Protein AF-A0A9E5EKP3-F1 (afdb_monomer)

Foldseek 3Di:
DDPPPPPPPADPDLDAWDKDFLQDPVVCPDCQACNDPPDPPGRHCCVPPVPVSVVSNPDDFEMETEDEPRCQNPLVVLVVSLVVLGQEYEYEEQQNDAHDDPSLVVSLVSLQVSNYAYEYEHPYDDHNHVVSCVSSVYHYDD

Sequence (142 aa):
EKESKIPYRGPTKMEKPKAARFNTGEALDWVCVRGSNLAADYPGLKAKYPELFEDLRKRSNVWFITSYKNANASYLAFDDLIKRGVEAIYWYNSFDSPIEGKESEKIAQQILDSKIEILIQSQGGKTSGEEWLTKVGAKFVK

Radius of gyration: 15.47 Å; Cα contacts (8 Å, |Δi|>4): 236; chains: 1; bounding box: 32×47×38 Å

Structure (mmCIF, N/CA/C/O backbone):
data_AF-A0A9E5EKP3-F1
#
_entry.id   AF-A0A9E5EKP3-F1
#
loop_
_atom_site.group_PDB
_atom_site.id
_atom_site.type_symbol
_atom_site.label_atom_id
_atom_site.label_alt_id
_atom_site.label_comp_id
_atom_site.label_asym_id
_atom_site.label_entity_id
_atom_site.label_seq_id
_atom_site.pdbx_PDB_ins_code
_atom_site.Cartn_x
_atom_site.Cartn_y
_atom_site.Cartn_z
_atom_site.occupancy
_atom_site.B_iso_or_equiv
_atom_site.auth_seq_id
_atom_site.auth_comp_id
_atom_site.auth_asym_id
_atom_site.auth_atom_id
_atom_site.pdbx_PDB_model_num
ATOM 1 N N . GLU A 1 1 ? 18.885 32.559 17.363 1.00 42.50 1 GLU A N 1
ATOM 2 C CA . GLU A 1 1 ? 17.935 31.822 16.502 1.00 42.50 1 GLU A CA 1
ATOM 3 C C . GLU A 1 1 ? 17.901 32.436 15.113 1.00 42.50 1 GLU A C 1
ATOM 5 O O . GLU A 1 1 ? 17.723 33.645 15.029 1.00 42.50 1 GLU A O 1
ATOM 10 N N . LYS A 1 2 ? 18.127 31.634 14.063 1.00 37.66 2 LYS A N 1
ATOM 11 C CA . LYS A 1 2 ? 17.624 31.808 12.681 1.00 37.66 2 LYS A CA 1
ATOM 12 C C . LYS A 1 2 ? 18.293 30.763 11.779 1.00 37.66 2 LYS A C 1
ATOM 14 O O . LYS A 1 2 ? 19.182 31.071 10.992 1.00 37.66 2 LYS A O 1
ATOM 19 N N . GLU A 1 3 ? 17.860 29.511 11.904 1.00 35.97 3 GLU A N 1
ATOM 20 C CA . GLU A 1 3 ? 18.016 28.551 10.810 1.00 35.97 3 GLU A CA 1
ATOM 21 C C . GLU A 1 3 ? 16.970 28.898 9.752 1.00 35.97 3 GLU A C 1
ATOM 23 O O . GLU A 1 3 ? 15.797 28.533 9.846 1.00 35.97 3 GLU A O 1
ATOM 28 N N . SER A 1 4 ? 17.396 29.669 8.756 1.00 42.22 4 SER A N 1
ATOM 29 C CA . SER A 1 4 ? 16.653 29.869 7.518 1.00 42.22 4 SER A CA 1
ATOM 30 C C . SER A 1 4 ? 16.616 28.542 6.760 1.00 42.22 4 SER A C 1
ATOM 32 O O . SER A 1 4 ? 17.425 28.302 5.865 1.00 42.22 4 SER A O 1
ATOM 34 N N . LYS A 1 5 ? 15.678 27.664 7.137 1.00 42.91 5 LYS A N 1
ATOM 35 C CA . LYS A 1 5 ? 15.272 26.519 6.321 1.00 42.91 5 LYS A CA 1
ATOM 36 C C . LYS A 1 5 ? 14.752 27.077 5.003 1.00 42.91 5 LYS A C 1
ATOM 38 O O . LYS A 1 5 ? 13.701 27.712 4.954 1.00 42.91 5 LYS A O 1
ATOM 43 N N . ILE A 1 6 ? 15.541 26.896 3.952 1.00 42.41 6 ILE A N 1
ATOM 44 C CA . ILE A 1 6 ? 15.181 27.233 2.579 1.00 42.41 6 ILE A CA 1
ATOM 45 C C . ILE A 1 6 ? 13.814 26.578 2.317 1.00 42.41 6 ILE A C 1
ATOM 47 O O . ILE A 1 6 ? 13.713 25.358 2.463 1.00 42.41 6 ILE A O 1
ATOM 51 N N . PRO A 1 7 ? 12.747 27.334 1.997 1.00 41.25 7 PRO A N 1
ATOM 52 C CA . PRO A 1 7 ? 11.457 26.728 1.723 1.00 41.25 7 PRO A CA 1
ATOM 53 C C . PRO A 1 7 ? 11.616 25.902 0.454 1.00 41.25 7 PRO A C 1
ATOM 55 O O . PRO A 1 7 ? 11.859 26.446 -0.626 1.00 41.25 7 PRO A O 1
ATOM 58 N N . TYR A 1 8 ? 11.523 24.584 0.597 1.00 42.62 8 TYR A N 1
ATOM 59 C CA . TYR A 1 8 ? 11.461 23.658 -0.520 1.00 42.62 8 TYR A CA 1
ATOM 60 C C . TYR A 1 8 ? 10.314 24.107 -1.436 1.00 42.62 8 TYR A C 1
ATOM 62 O O . TYR A 1 8 ? 9.136 23.937 -1.119 1.00 42.62 8 TYR A O 1
ATOM 70 N N . ARG A 1 9 ? 10.647 24.751 -2.562 1.00 41.06 9 ARG A N 1
ATOM 71 C CA . ARG A 1 9 ? 9.687 25.056 -3.626 1.00 41.06 9 ARG A CA 1
ATOM 72 C C . ARG A 1 9 ? 9.452 23.761 -4.386 1.00 41.06 9 ARG A C 1
ATOM 74 O O . ARG A 1 9 ? 10.059 23.520 -5.425 1.00 41.06 9 ARG A O 1
ATOM 81 N N . GLY A 1 10 ? 8.600 22.914 -3.816 1.00 43.38 10 GLY A N 1
ATOM 82 C CA . GLY A 1 10 ? 8.063 21.762 -4.522 1.00 43.38 10 GLY A CA 1
ATOM 83 C C . GLY A 1 10 ? 7.372 22.193 -5.825 1.00 43.38 10 GLY A C 1
ATOM 84 O O . GLY A 1 10 ? 7.014 23.366 -5.981 1.00 43.38 10 GLY A O 1
ATOM 85 N N . PRO A 1 11 ? 7.195 21.269 -6.782 1.00 42.25 11 PRO A N 1
ATOM 86 C CA . PRO A 1 11 ? 6.573 21.565 -8.067 1.00 42.25 11 PRO A CA 1
ATOM 87 C C . PRO A 1 11 ? 5.185 22.201 -7.895 1.00 42.25 11 PRO A C 1
ATOM 89 O O . PRO A 1 11 ? 4.390 21.788 -7.056 1.00 42.25 11 PRO A O 1
ATOM 92 N N . THR A 1 12 ? 4.879 23.196 -8.731 1.00 45.22 12 THR A N 1
ATOM 93 C CA . THR A 1 12 ? 3.654 24.020 -8.688 1.00 45.22 12 THR A CA 1
ATOM 94 C C . THR A 1 12 ? 2.364 23.237 -8.976 1.00 45.22 12 THR A C 1
ATOM 96 O O . THR A 1 12 ? 1.270 23.770 -8.810 1.00 45.22 12 THR A O 1
ATOM 99 N N . LYS A 1 13 ? 2.475 21.978 -9.420 1.00 43.56 13 LYS A N 1
ATOM 100 C CA . LYS A 1 13 ? 1.356 21.062 -9.654 1.00 43.56 13 LYS A CA 1
ATOM 101 C C . LYS A 1 13 ? 1.508 19.843 -8.749 1.00 43.56 13 LYS A C 1
ATOM 103 O O . LYS A 1 13 ? 2.311 18.954 -9.014 1.00 43.56 13 LYS A O 1
ATOM 108 N N . MET A 1 14 ? 0.727 19.819 -7.675 1.00 55.34 14 MET A N 1
ATOM 109 C CA . MET A 1 14 ? 0.499 18.624 -6.866 1.00 55.34 14 MET A CA 1
ATOM 110 C C . MET A 1 14 ? -0.404 17.674 -7.661 1.00 55.34 14 MET A C 1
ATOM 112 O O . MET A 1 14 ? -1.627 17.785 -7.607 1.00 55.34 14 MET A O 1
ATOM 116 N N . GLU A 1 15 ? 0.171 16.774 -8.455 1.00 57.19 15 GLU A N 1
ATOM 117 C CA . GLU A 1 15 ? -0.624 15.747 -9.135 1.00 57.19 15 GLU A CA 1
ATOM 118 C C . GLU A 1 15 ? -0.997 14.642 -8.141 1.00 57.19 15 GLU A C 1
ATOM 120 O O . GLU A 1 15 ? -0.129 13.954 -7.602 1.00 57.19 15 GLU A O 1
ATOM 125 N N . LYS A 1 16 ? -2.303 14.487 -7.875 1.00 66.25 16 LYS A N 1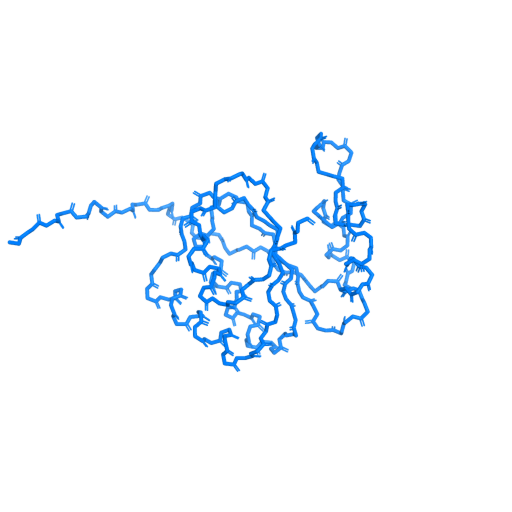
ATOM 126 C CA . LYS A 1 16 ? -2.828 13.396 -7.042 1.00 66.25 16 LYS A CA 1
ATOM 127 C C . LYS A 1 16 ? -2.441 12.064 -7.699 1.00 66.25 16 LYS A C 1
ATOM 129 O O . LYS A 1 16 ? -2.801 11.854 -8.861 1.00 66.25 16 LYS A O 1
ATOM 134 N N . PRO A 1 17 ? -1.740 11.160 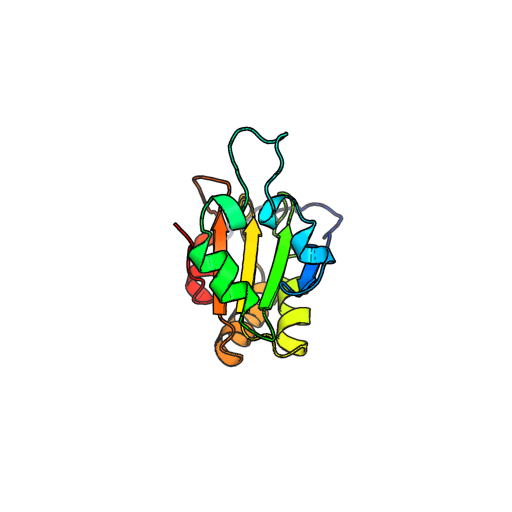-6.991 1.00 70.12 17 PRO A N 1
ATOM 135 C CA . PRO A 1 17 ? -1.400 9.869 -7.563 1.00 70.12 17 PRO A CA 1
ATOM 136 C C . PRO A 1 17 ? -2.667 9.076 -7.872 1.00 70.12 17 PRO A C 1
ATOM 138 O O . PRO A 1 17 ? -3.685 9.197 -7.181 1.00 70.12 17 PRO A O 1
ATOM 141 N N . LYS A 1 18 ? -2.612 8.271 -8.934 1.00 74.94 18 LYS A N 1
ATOM 142 C CA . LYS A 1 18 ? -3.756 7.453 -9.327 1.00 74.94 18 LYS A CA 1
ATOM 143 C C . LYS A 1 18 ? -3.919 6.316 -8.327 1.00 74.94 18 LYS A C 1
ATOM 145 O O . LYS A 1 18 ? -2.950 5.633 -7.992 1.00 74.94 18 LYS A O 1
ATOM 150 N N . ALA A 1 19 ? -5.157 6.115 -7.887 1.00 81.44 19 ALA A N 1
ATOM 151 C CA . ALA A 1 19 ? -5.541 5.018 -7.020 1.00 81.44 19 ALA A CA 1
ATOM 152 C C . ALA A 1 19 ? -6.669 4.215 -7.673 1.00 81.44 19 ALA A C 1
ATOM 154 O O . ALA A 1 19 ? -7.671 4.796 -8.086 1.00 81.44 19 ALA A O 1
ATOM 155 N N . ALA A 1 20 ? -6.507 2.899 -7.749 1.00 83.88 20 ALA A N 1
ATOM 156 C CA . ALA A 1 20 ? -7.493 1.981 -8.307 1.00 83.88 20 ALA A CA 1
ATOM 157 C C . ALA A 1 20 ? -7.711 0.811 -7.350 1.00 83.88 20 ALA A C 1
ATOM 159 O O . ALA A 1 20 ? -6.792 0.391 -6.649 1.00 83.88 20 ALA A O 1
ATOM 160 N N . ARG A 1 21 ? -8.925 0.264 -7.298 1.00 86.00 21 ARG A N 1
ATOM 161 C CA . ARG A 1 21 ? -9.208 -0.907 -6.461 1.00 86.00 21 ARG A CA 1
ATOM 162 C C . ARG A 1 21 ? -8.500 -2.128 -7.051 1.00 86.00 21 ARG A C 1
ATOM 164 O O . ARG A 1 21 ? -8.626 -2.408 -8.235 1.00 86.00 21 ARG A O 1
ATOM 171 N N . PHE A 1 22 ? -7.758 -2.861 -6.231 1.00 83.81 22 PHE A N 1
ATOM 172 C CA . PHE A 1 22 ? -6.842 -3.913 -6.677 1.00 83.81 22 PHE A CA 1
ATOM 173 C C . PHE A 1 22 ? -7.539 -5.042 -7.450 1.00 83.81 22 PHE A C 1
ATOM 175 O O . PHE A 1 22 ? -6.985 -5.598 -8.393 1.00 83.81 22 PHE A O 1
ATOM 182 N N . ASN A 1 23 ? -8.777 -5.367 -7.073 1.00 79.50 23 ASN A N 1
ATOM 183 C CA . ASN A 1 23 ? -9.567 -6.423 -7.700 1.00 79.50 23 ASN A CA 1
ATOM 184 C C . ASN A 1 23 ? -10.312 -5.983 -8.978 1.00 79.50 23 ASN A C 1
ATOM 186 O O . ASN A 1 23 ? -11.069 -6.780 -9.533 1.00 79.50 23 ASN A O 1
ATOM 190 N N . THR A 1 24 ? -10.121 -4.749 -9.461 1.00 79.38 24 THR A N 1
ATOM 191 C CA . THR A 1 24 ? -10.731 -4.275 -10.711 1.00 79.38 24 THR A CA 1
ATOM 192 C C . THR A 1 24 ? -9.776 -4.423 -11.891 1.00 79.38 24 THR A C 1
ATOM 194 O O . THR A 1 24 ? -8.554 -4.416 -11.742 1.00 79.38 24 THR A O 1
ATOM 197 N N . GLY A 1 25 ? -10.341 -4.529 -13.099 1.00 76.06 25 GLY A N 1
ATOM 198 C CA . GLY A 1 25 ? -9.556 -4.618 -14.335 1.00 76.06 25 GLY A CA 1
ATOM 199 C C . GLY A 1 25 ? -8.590 -3.444 -14.531 1.00 76.06 25 GLY A C 1
ATOM 200 O O . GLY A 1 25 ? -7.532 -3.631 -15.116 1.00 76.06 25 GLY A O 1
ATOM 201 N N . GLU A 1 26 ? -8.911 -2.269 -13.981 1.00 79.75 26 GLU A N 1
ATOM 202 C CA . GLU A 1 26 ? -8.064 -1.077 -14.069 1.00 79.75 26 GLU A CA 1
ATOM 203 C C . GLU A 1 26 ? -6.730 -1.260 -13.339 1.00 79.75 26 GLU A C 1
ATOM 205 O O . GLU A 1 26 ? -5.682 -1.061 -13.944 1.00 79.75 26 GLU A O 1
ATOM 210 N N . ALA A 1 27 ? -6.742 -1.702 -12.076 1.00 77.56 27 ALA A N 1
ATOM 211 C CA . ALA A 1 27 ? -5.503 -1.947 -11.335 1.00 77.56 27 ALA A CA 1
ATOM 212 C C . ALA A 1 27 ? -4.691 -3.099 -11.949 1.00 77.56 27 ALA A C 1
ATOM 214 O O . ALA A 1 27 ? -3.463 -3.051 -11.980 1.00 77.56 27 ALA A O 1
ATOM 215 N N . LEU A 1 28 ? -5.371 -4.125 -12.472 1.00 78.25 28 LEU A N 1
ATOM 216 C CA . LEU A 1 28 ? -4.730 -5.278 -13.108 1.00 78.25 28 LEU A CA 1
ATOM 217 C C . LEU A 1 28 ? -4.038 -4.932 -14.433 1.00 78.25 28 LEU A C 1
ATOM 219 O O . LEU A 1 28 ? -3.084 -5.613 -14.810 1.00 78.25 28 LEU A O 1
ATOM 223 N N . ASP A 1 29 ? -4.480 -3.882 -15.125 1.00 77.75 29 ASP A N 1
ATOM 224 C CA . ASP A 1 29 ? -3.831 -3.417 -16.350 1.00 77.75 29 ASP A CA 1
ATOM 225 C C . ASP A 1 29 ? -2.565 -2.589 -16.075 1.00 77.75 29 ASP A C 1
ATOM 227 O O . ASP A 1 29 ? -1.754 -2.345 -16.967 1.00 77.75 29 ASP A O 1
ATOM 231 N N . TRP A 1 30 ? -2.330 -2.179 -14.827 1.00 79.00 30 TRP A N 1
ATOM 232 C CA . TRP A 1 30 ? -1.191 -1.327 -14.505 1.00 79.00 30 TRP A CA 1
ATOM 233 C C . TRP A 1 30 ? 0.109 -2.112 -14.512 1.00 79.00 30 TRP A C 1
ATOM 235 O O . TRP A 1 30 ? 0.259 -3.092 -13.790 1.00 79.00 30 TRP A O 1
ATOM 245 N N . VAL A 1 31 ? 1.098 -1.617 -15.260 1.00 72.06 31 VAL A N 1
ATOM 246 C CA . VAL A 1 31 ? 2.454 -2.184 -15.390 1.00 72.06 31 VAL A CA 1
ATOM 247 C C . VAL A 1 31 ? 3.066 -2.614 -14.055 1.00 72.06 31 VAL A C 1
ATOM 249 O O . VAL A 1 31 ? 3.742 -3.630 -13.981 1.00 72.06 31 VAL A O 1
ATOM 252 N N . CYS A 1 32 ? 2.811 -1.879 -12.980 1.00 71.12 32 CYS A N 1
ATOM 253 C CA . CYS A 1 32 ? 3.364 -2.185 -11.666 1.00 71.12 32 CYS A CA 1
ATOM 254 C C . CYS A 1 32 ? 2.759 -3.463 -11.041 1.00 71.12 32 CYS A C 1
ATOM 256 O O . CYS A 1 32 ? 3.386 -4.137 -10.223 1.00 71.12 32 CYS A O 1
ATOM 258 N N . VAL A 1 33 ? 1.539 -3.808 -11.449 1.00 75.88 33 VAL A N 1
ATOM 259 C CA . VAL A 1 33 ? 0.797 -4.997 -11.033 1.00 75.88 33 VAL A CA 1
ATOM 260 C C . VAL A 1 33 ? 1.074 -6.167 -11.981 1.00 75.88 33 VAL A C 1
ATOM 262 O O . VAL A 1 33 ? 1.481 -7.236 -11.524 1.00 75.88 33 VAL A O 1
ATOM 265 N N . ARG A 1 34 ? 0.910 -5.961 -13.297 1.00 70.69 34 ARG A N 1
ATOM 266 C CA . ARG A 1 34 ? 1.078 -7.007 -14.332 1.00 70.69 34 ARG A CA 1
ATOM 267 C C . ARG A 1 34 ? 2.517 -7.254 -14.787 1.00 70.69 34 ARG A C 1
ATOM 269 O O . ARG A 1 34 ? 2.790 -8.327 -15.311 1.00 70.69 34 ARG A O 1
ATOM 276 N N . GLY A 1 35 ? 3.402 -6.276 -14.619 1.00 62.44 35 GLY A N 1
ATOM 277 C CA . GLY A 1 35 ? 4.704 -6.223 -15.283 1.00 62.44 35 GLY A CA 1
ATOM 278 C C . GLY A 1 35 ? 4.603 -5.635 -16.688 1.00 62.44 35 GLY A C 1
ATOM 279 O O . GLY A 1 35 ? 3.615 -5.838 -17.397 1.00 62.44 35 GLY A O 1
ATOM 280 N N . SER A 1 36 ? 5.626 -4.897 -17.114 1.00 61.28 36 SER A N 1
ATOM 281 C CA . SER A 1 36 ? 5.788 -4.525 -18.521 1.00 61.28 36 SER A CA 1
ATOM 282 C C . SER A 1 36 ? 7.052 -5.165 -19.047 1.00 61.28 36 SER A C 1
ATOM 284 O O . SER A 1 36 ? 8.112 -4.998 -18.454 1.00 61.28 36 SER A O 1
ATOM 286 N N . ASN A 1 37 ? 6.955 -5.813 -20.205 1.00 51.69 37 ASN A N 1
ATOM 287 C CA . ASN A 1 37 ? 8.119 -6.342 -20.917 1.00 51.69 37 ASN A CA 1
ATOM 288 C C . ASN A 1 37 ? 9.093 -5.232 -21.374 1.00 51.69 37 ASN A C 1
ATOM 290 O O . ASN A 1 37 ? 10.162 -5.542 -21.884 1.00 51.69 37 ASN A O 1
ATOM 294 N N . LEU A 1 38 ? 8.726 -3.948 -21.227 1.00 44.00 38 LEU A N 1
ATOM 295 C CA . LEU A 1 38 ? 9.512 -2.787 -21.666 1.00 44.00 38 LEU A CA 1
ATOM 296 C C . LEU A 1 38 ? 10.393 -2.165 -20.566 1.00 44.00 38 LEU A C 1
ATOM 298 O O . LEU A 1 38 ? 11.262 -1.359 -20.889 1.00 44.00 38 LEU A O 1
ATOM 302 N N . ALA A 1 39 ? 10.192 -2.502 -19.286 1.00 47.38 39 ALA A N 1
ATOM 303 C CA . ALA A 1 39 ? 11.020 -2.009 -18.180 1.00 47.38 39 ALA A CA 1
ATOM 304 C C . ALA A 1 39 ? 11.923 -3.142 -17.672 1.00 47.38 39 ALA A C 1
ATOM 306 O O . ALA A 1 39 ? 11.431 -4.116 -17.111 1.00 47.38 39 ALA A O 1
ATOM 307 N N . ALA A 1 40 ? 13.237 -3.013 -17.871 1.00 52.22 40 ALA A N 1
ATOM 308 C CA . ALA A 1 40 ? 14.199 -4.107 -17.697 1.00 52.22 40 ALA A CA 1
ATOM 309 C C . ALA A 1 40 ? 14.303 -4.682 -16.268 1.00 52.22 40 ALA A C 1
ATOM 311 O O . ALA A 1 40 ? 14.728 -5.822 -16.118 1.00 52.22 40 ALA A O 1
ATOM 312 N N . ASP A 1 41 ? 13.893 -3.940 -15.235 1.00 62.88 41 ASP A N 1
ATOM 313 C CA . ASP A 1 41 ? 14.221 -4.283 -13.840 1.00 62.88 41 ASP A CA 1
ATOM 314 C C . ASP A 1 41 ? 13.013 -4.601 -12.943 1.00 62.88 41 ASP A C 1
ATOM 316 O O . ASP A 1 41 ? 13.1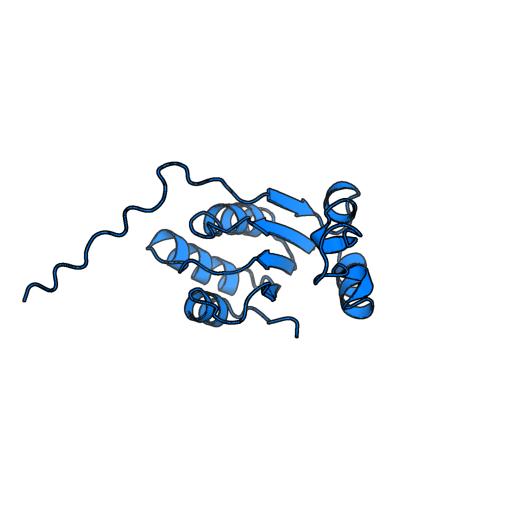75 -4.953 -11.774 1.00 62.88 41 ASP A O 1
ATOM 320 N N . TYR A 1 42 ? 11.777 -4.504 -13.456 1.00 68.75 42 TYR A N 1
ATOM 321 C CA . TYR A 1 42 ? 10.600 -4.833 -12.652 1.00 68.75 42 TYR A CA 1
ATOM 322 C C . TYR A 1 42 ? 9.582 -5.718 -13.381 1.00 68.75 42 TYR A C 1
ATOM 324 O O . TYR A 1 42 ? 8.802 -5.218 -14.195 1.00 68.75 42 TYR A O 1
ATOM 332 N N . PRO A 1 43 ? 9.503 -7.019 -13.033 1.00 72.62 43 PRO A N 1
ATOM 333 C CA . PRO A 1 43 ? 8.604 -7.955 -13.699 1.00 72.62 43 PRO A CA 1
ATOM 334 C C . PRO A 1 43 ? 7.133 -7.804 -13.257 1.00 72.62 43 PRO A C 1
ATOM 336 O O . PRO A 1 43 ? 6.275 -8.531 -13.744 1.00 72.62 43 PRO A O 1
ATOM 339 N N . GLY A 1 44 ? 6.810 -6.848 -12.373 1.00 78.94 44 GLY A N 1
ATOM 340 C CA . GLY A 1 44 ? 5.457 -6.631 -11.851 1.00 78.94 44 GLY A CA 1
ATOM 341 C C . GLY A 1 44 ? 5.160 -7.418 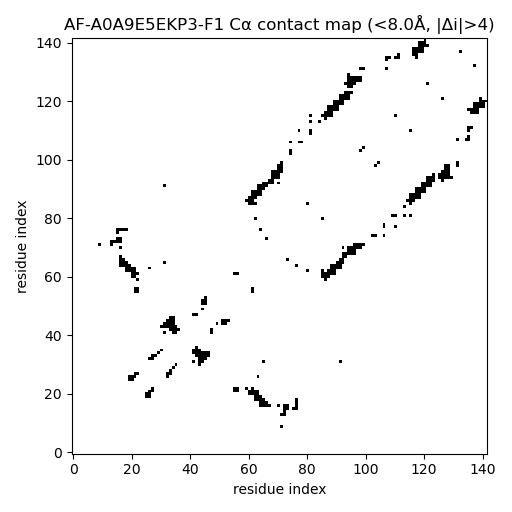-10.579 1.00 78.94 44 GLY A C 1
ATOM 342 O O . GLY A 1 44 ? 5.821 -8.411 -10.282 1.00 78.94 44 GLY A O 1
ATOM 343 N N . LEU A 1 45 ? 4.141 -6.989 -9.828 1.00 83.25 45 LEU A N 1
ATOM 344 C CA . LEU A 1 45 ? 3.778 -7.590 -8.540 1.00 83.25 45 LEU A CA 1
ATOM 345 C C . LEU A 1 45 ? 3.400 -9.060 -8.715 1.00 83.25 45 LEU A C 1
ATOM 347 O O . LEU A 1 45 ? 3.869 -9.908 -7.965 1.00 83.25 45 LEU A O 1
ATOM 351 N N . LYS A 1 46 ? 2.621 -9.366 -9.758 1.00 82.69 46 LYS A N 1
ATOM 352 C CA . LYS A 1 46 ? 2.193 -10.730 -10.072 1.00 82.69 46 LYS A CA 1
ATOM 353 C C . LYS A 1 46 ? 3.366 -11.681 -10.324 1.00 82.69 46 LYS A C 1
ATOM 355 O O . LYS A 1 46 ? 3.293 -12.840 -9.934 1.00 82.69 46 LYS A O 1
ATOM 360 N N . ALA A 1 47 ? 4.421 -11.214 -10.989 1.00 80.88 47 ALA A N 1
ATOM 361 C CA . ALA A 1 47 ? 5.571 -12.051 -11.319 1.00 80.88 47 ALA A CA 1
ATOM 362 C C . ALA A 1 47 ? 6.625 -12.070 -10.203 1.00 80.88 47 ALA A C 1
ATOM 364 O O . ALA A 1 47 ? 7.244 -13.103 -9.974 1.00 80.88 47 ALA A O 1
ATOM 365 N N . LYS A 1 48 ? 6.829 -10.943 -9.505 1.00 81.62 48 LYS A N 1
ATOM 366 C CA . LYS A 1 48 ? 7.833 -10.820 -8.439 1.00 81.62 48 LYS A CA 1
ATOM 367 C C . LYS A 1 48 ? 7.364 -11.430 -7.116 1.00 81.62 48 LYS A C 1
ATOM 369 O O . LYS A 1 48 ? 8.146 -12.107 -6.462 1.00 81.62 48 LYS A O 1
ATOM 374 N N . TYR A 1 49 ? 6.101 -11.212 -6.742 1.00 84.69 49 TYR A N 1
ATOM 375 C CA . TYR A 1 49 ? 5.497 -11.723 -5.505 1.00 84.69 49 TYR A CA 1
ATOM 376 C C . TYR A 1 49 ? 4.108 -12.315 -5.793 1.00 84.69 49 TYR A C 1
ATOM 378 O O . TYR A 1 49 ? 3.085 -11.710 -5.452 1.00 84.69 49 TYR A O 1
ATOM 386 N N . PRO A 1 50 ? 4.044 -13.500 -6.428 1.00 84.00 50 PRO A N 1
ATOM 387 C CA . PRO A 1 50 ? 2.778 -14.122 -6.813 1.00 84.00 50 PRO A CA 1
ATOM 388 C C . PRO A 1 50 ? 1.869 -14.410 -5.610 1.00 84.00 50 PRO A C 1
ATOM 390 O O . PRO A 1 50 ? 0.658 -14.234 -5.704 1.00 84.00 50 PRO A O 1
ATOM 393 N N . GLU A 1 51 ? 2.437 -14.784 -4.462 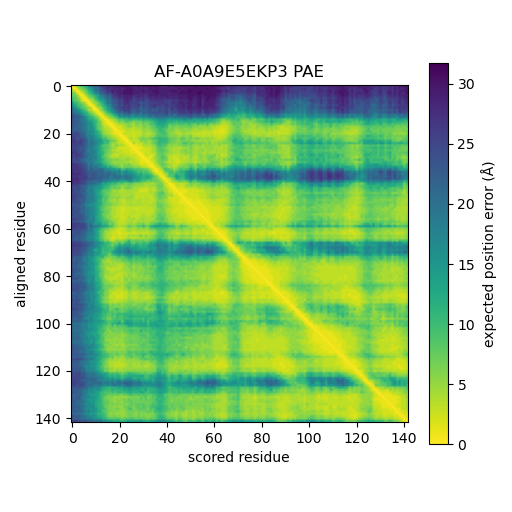1.00 86.12 51 GLU A N 1
ATOM 394 C CA . GLU A 1 51 ? 1.668 -15.048 -3.240 1.00 86.12 51 GLU A CA 1
ATOM 395 C C . GLU A 1 51 ? 1.020 -13.777 -2.681 1.00 86.12 51 GLU A C 1
ATOM 397 O O . GLU A 1 51 ? -0.164 -13.782 -2.350 1.00 86.12 51 GLU A O 1
ATOM 402 N N . LEU A 1 52 ? 1.766 -12.666 -2.648 1.00 85.25 52 LEU A N 1
ATOM 403 C CA . LEU A 1 52 ? 1.237 -11.372 -2.220 1.00 85.25 52 LEU A CA 1
ATOM 404 C C . LEU A 1 52 ? 0.171 -10.860 -3.194 1.00 85.25 52 LEU A C 1
ATOM 406 O O . LEU A 1 52 ? -0.843 -10.315 -2.771 1.00 85.25 52 LEU A O 1
ATOM 410 N N . PHE A 1 53 ? 0.381 -11.045 -4.498 1.00 85.38 53 PHE A N 1
ATOM 411 C CA . PHE A 1 53 ? -0.612 -10.697 -5.509 1.00 85.38 53 PHE A CA 1
ATOM 412 C C . PHE A 1 53 ? -1.935 -11.445 -5.283 1.00 85.38 53 PHE A C 1
ATOM 414 O O . PHE A 1 53 ? -3.000 -10.827 -5.290 1.00 85.38 53 PHE A O 1
ATOM 421 N N . GLU A 1 54 ? -1.873 -12.757 -5.054 1.00 85.12 54 GLU A N 1
ATOM 422 C CA . GLU A 1 54 ? -3.060 -13.575 -4.792 1.00 85.12 54 GLU A CA 1
ATOM 423 C C . GLU A 1 54 ? -3.727 -13.224 -3.455 1.00 85.12 54 GLU A C 1
ATOM 425 O O . GLU A 1 54 ? -4.956 -13.181 -3.384 1.00 85.12 54 GLU A O 1
ATOM 430 N N . ASP A 1 55 ? -2.952 -12.922 -2.411 1.00 87.25 55 ASP A N 1
ATOM 431 C CA . ASP A 1 55 ? -3.480 -12.438 -1.131 1.00 87.25 55 ASP A CA 1
ATOM 432 C C . ASP A 1 55 ? -4.256 -11.123 -1.306 1.00 87.25 55 ASP A C 1
ATOM 434 O O . ASP A 1 55 ? -5.430 -11.027 -0.940 1.00 87.25 55 ASP A O 1
ATOM 438 N N . LEU A 1 56 ? -3.653 -10.136 -1.974 1.00 85.56 56 LEU A N 1
ATOM 439 C CA . LEU A 1 56 ? -4.283 -8.839 -2.233 1.00 85.56 56 LEU A CA 1
ATOM 440 C C . LEU A 1 56 ? -5.517 -8.952 -3.127 1.00 85.56 56 LEU A C 1
ATOM 442 O O . LEU A 1 56 ? -6.466 -8.185 -2.968 1.00 85.56 56 LEU A O 1
ATOM 446 N N . ARG A 1 57 ? -5.530 -9.926 -4.042 1.00 83.81 57 ARG A N 1
ATOM 447 C CA . ARG A 1 57 ? -6.673 -10.218 -4.913 1.00 83.81 57 ARG A CA 1
ATOM 448 C C . ARG A 1 57 ? -7.850 -10.835 -4.152 1.00 83.81 57 ARG A C 1
ATOM 450 O O . ARG A 1 57 ? -8.995 -10.582 -4.522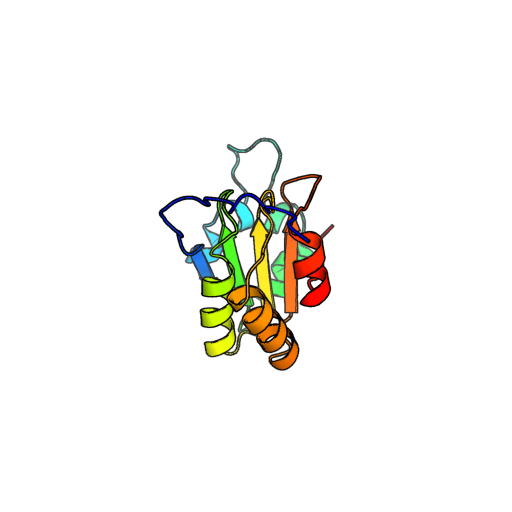 1.00 83.81 57 ARG A O 1
ATOM 457 N N . LYS A 1 58 ? -7.590 -11.651 -3.125 1.00 85.62 58 LYS A N 1
ATOM 458 C CA . LYS A 1 58 ? -8.632 -12.304 -2.307 1.00 85.62 58 LYS A CA 1
ATOM 459 C C . LYS A 1 58 ? -9.313 -11.343 -1.337 1.00 85.62 58 LYS A C 1
ATOM 461 O O . LYS A 1 58 ? -10.454 -11.577 -0.944 1.00 85.62 58 LYS A O 1
ATOM 466 N N . ARG A 1 59 ? -8.626 -10.273 -0.946 1.00 84.81 59 ARG A N 1
ATOM 467 C CA . ARG A 1 59 ? -9.161 -9.245 -0.052 1.00 84.81 59 ARG A CA 1
ATOM 468 C C . ARG A 1 59 ? -10.174 -8.355 -0.778 1.00 84.81 59 ARG A C 1
ATOM 470 O O . ARG A 1 59 ? -10.011 -8.000 -1.946 1.00 84.81 59 ARG A O 1
ATOM 477 N N . SER A 1 60 ? -11.234 -7.970 -0.072 1.00 76.44 60 SER A N 1
ATOM 478 C CA . SER A 1 60 ? -12.367 -7.273 -0.684 1.00 76.44 60 SER A CA 1
ATOM 479 C C . SER A 1 60 ? -12.070 -5.801 -0.954 1.00 76.44 60 SER A C 1
ATOM 481 O O . SER A 1 60 ? -12.440 -5.300 -2.019 1.00 76.44 60 SER A O 1
ATOM 483 N N . ASN A 1 61 ? -11.405 -5.091 -0.040 1.00 85.81 61 ASN A N 1
ATOM 484 C CA . ASN A 1 61 ? -11.217 -3.643 -0.145 1.00 85.81 61 ASN A CA 1
ATOM 485 C C . ASN A 1 61 ? -9.740 -3.224 -0.175 1.00 85.81 61 ASN A C 1
ATOM 487 O O . ASN A 1 61 ? -9.305 -2.368 0.596 1.00 85.81 61 ASN A O 1
ATOM 491 N N . VAL A 1 62 ? -8.972 -3.830 -1.084 1.00 87.88 62 VAL A N 1
ATOM 492 C CA . VAL A 1 62 ? -7.580 -3.437 -1.346 1.00 87.88 62 VAL A CA 1
ATOM 493 C C . VAL A 1 62 ? -7.523 -2.419 -2.462 1.00 87.88 62 VAL A C 1
ATOM 495 O O . VAL A 1 62 ? -8.171 -2.578 -3.498 1.00 87.88 62 VAL A O 1
ATOM 498 N N . TRP A 1 63 ? -6.712 -1.391 -2.266 1.00 89.12 63 TRP A N 1
ATOM 499 C CA . TRP A 1 63 ? -6.465 -0.354 -3.254 1.00 89.12 63 TRP A CA 1
ATOM 500 C C . TRP A 1 63 ? -4.998 -0.300 -3.627 1.00 89.12 63 TRP A C 1
ATOM 502 O O . TRP A 1 63 ? -4.126 -0.589 -2.820 1.00 89.12 63 TRP A O 1
ATOM 512 N N . PHE A 1 64 ? -4.730 0.063 -4.868 1.00 85.38 64 PHE A N 1
ATOM 513 C CA . PHE A 1 64 ? -3.400 0.226 -5.410 1.00 85.38 64 PHE A CA 1
ATOM 514 C C . PHE A 1 64 ? -3.167 1.703 -5.696 1.00 85.38 64 PHE A C 1
ATOM 516 O O . PHE A 1 64 ? -3.964 2.312 -6.405 1.00 85.38 64 PHE A O 1
ATOM 523 N N . ILE A 1 65 ? -2.059 2.259 -5.212 1.00 82.50 65 ILE A N 1
ATOM 524 C CA . ILE A 1 65 ? -1.587 3.600 -5.561 1.00 82.50 65 ILE A CA 1
ATOM 525 C C . ILE A 1 65 ? -0.350 3.472 -6.453 1.00 82.50 65 ILE A C 1
ATOM 527 O O . ILE A 1 65 ? 0.620 2.803 -6.093 1.00 82.50 65 ILE A O 1
ATOM 531 N N . THR A 1 66 ? -0.349 4.166 -7.591 1.00 73.19 66 THR A N 1
ATOM 532 C CA . THR A 1 66 ? 0.872 4.467 -8.362 1.00 73.19 66 THR A CA 1
ATOM 533 C C . THR A 1 66 ? 1.111 5.956 -8.290 1.00 73.19 66 THR A C 1
ATOM 535 O O . THR A 1 66 ? 0.236 6.772 -8.588 1.00 73.19 66 THR A O 1
ATOM 538 N N . SER A 1 67 ? 2.330 6.301 -7.895 1.00 63.69 67 SER A N 1
ATOM 539 C CA . SER A 1 67 ? 2.836 7.656 -8.022 1.00 63.69 67 SER A CA 1
ATOM 540 C C . SER A 1 67 ? 4.074 7.635 -8.909 1.00 63.69 67 SER A C 1
ATOM 542 O O . SER A 1 67 ? 4.899 6.728 -8.808 1.00 63.69 67 SER A O 1
ATOM 544 N N . TYR A 1 68 ? 4.192 8.625 -9.789 1.00 52.53 68 TYR A N 1
ATOM 545 C CA . TYR A 1 68 ? 5.409 8.877 -10.551 1.00 52.53 68 TYR A CA 1
ATOM 546 C C . TYR A 1 68 ? 6.206 9.964 -9.836 1.00 52.53 68 TYR A C 1
ATOM 548 O O . TYR A 1 68 ? 5.709 11.079 -9.741 1.00 52.53 68 TYR A O 1
ATOM 556 N N . LYS A 1 69 ? 7.422 9.624 -9.375 1.00 50.44 69 LYS A N 1
ATOM 557 C CA . LYS A 1 69 ? 8.546 10.448 -8.855 1.00 50.44 69 LYS A CA 1
ATOM 558 C C . LYS A 1 69 ? 8.281 11.565 -7.820 1.00 50.44 69 LYS A C 1
ATOM 560 O O . LYS A 1 69 ? 9.148 11.793 -6.989 1.00 50.44 69 LYS A O 1
ATOM 565 N N . ASN A 1 70 ? 7.116 12.203 -7.779 1.00 52.38 70 ASN A N 1
ATOM 566 C CA . ASN A 1 70 ? 6.808 13.361 -6.946 1.00 52.38 70 ASN A CA 1
ATOM 567 C C . ASN A 1 70 ? 5.744 12.989 -5.903 1.00 52.38 70 ASN A C 1
ATOM 569 O O . ASN A 1 70 ? 4.555 13.261 -6.051 1.00 52.38 70 ASN A O 1
ATOM 573 N N . ALA A 1 71 ? 6.187 12.336 -4.828 1.00 53.97 71 ALA A N 1
ATOM 574 C CA . ALA A 1 71 ? 5.338 11.759 -3.783 1.00 53.97 71 ALA A CA 1
ATOM 575 C C . ALA A 1 71 ? 4.617 12.787 -2.882 1.00 53.97 71 ALA A C 1
ATOM 577 O O . ALA A 1 71 ? 3.847 12.389 -2.006 1.00 53.97 71 ALA A O 1
ATOM 578 N N . ASN A 1 72 ? 4.814 14.090 -3.096 1.00 56.00 72 ASN A N 1
ATOM 579 C CA . ASN A 1 72 ? 4.352 15.129 -2.173 1.00 56.00 72 ASN A CA 1
ATOM 580 C C . ASN A 1 72 ? 2.824 15.206 -2.047 1.00 56.00 72 ASN A C 1
ATOM 582 O O . ASN A 1 72 ? 2.349 15.607 -1.000 1.00 56.00 72 ASN A O 1
ATOM 586 N N . ALA A 1 73 ? 2.050 14.777 -3.051 1.00 64.00 73 ALA A N 1
ATOM 587 C CA . ALA A 1 73 ? 0.579 14.785 -3.020 1.00 64.00 73 ALA A CA 1
ATOM 588 C C . ALA A 1 73 ? -0.048 13.442 -2.591 1.00 64.00 73 ALA A C 1
ATOM 590 O O . ALA A 1 73 ? -1.262 13.256 -2.681 1.00 64.00 73 ALA A O 1
ATOM 591 N N . SER A 1 74 ? 0.759 12.475 -2.142 1.00 71.50 74 SER A N 1
ATOM 592 C CA . SER A 1 74 ? 0.272 11.118 -1.847 1.00 71.50 74 SER A CA 1
ATOM 593 C C . SER A 1 74 ? -0.719 11.082 -0.690 1.00 71.50 74 SER A C 1
ATOM 595 O O . SER A 1 74 ? -1.636 10.264 -0.694 1.00 71.50 74 SER A O 1
ATOM 597 N N . TYR A 1 75 ? -0.608 12.032 0.242 1.00 73.69 75 TYR A N 1
ATOM 598 C CA . TYR A 1 75 ? -1.553 12.211 1.341 1.00 73.69 75 TYR A CA 1
ATOM 599 C C . TYR A 1 75 ? -3.000 12.439 0.858 1.00 73.69 75 TYR A C 1
ATOM 601 O O . TYR A 1 75 ? -3.928 11.997 1.525 1.00 73.69 75 TYR A O 1
ATOM 609 N N . LEU A 1 76 ? -3.210 13.037 -0.327 1.00 76.19 76 LEU A N 1
ATOM 610 C CA . LEU A 1 76 ? -4.544 13.224 -0.919 1.00 76.19 76 LEU A CA 1
ATOM 611 C C . LEU A 1 76 ? -5.167 11.910 -1.401 1.00 76.19 76 LEU A C 1
ATOM 613 O O . LEU A 1 76 ? -6.389 11.770 -1.412 1.00 76.19 76 LEU A O 1
ATOM 617 N N . ALA A 1 77 ? -4.346 10.957 -1.846 1.00 79.31 77 ALA A N 1
ATOM 618 C CA . ALA A 1 77 ? -4.834 9.623 -2.170 1.00 79.31 77 ALA A CA 1
ATOM 619 C C . ALA A 1 77 ? -5.172 8.860 -0.887 1.00 79.31 77 ALA A C 1
ATOM 621 O O . ALA A 1 77 ? -6.239 8.261 -0.814 1.00 79.31 77 ALA A O 1
ATOM 622 N N . PHE A 1 78 ? -4.332 8.952 0.148 1.00 81.81 78 PHE A N 1
ATOM 623 C CA . PHE A 1 78 ? -4.632 8.349 1.447 1.00 81.81 78 PHE A CA 1
ATOM 624 C C . PHE A 1 78 ? -5.902 8.917 2.087 1.00 81.81 78 PHE A C 1
ATOM 626 O O . PHE A 1 78 ? -6.717 8.129 2.545 1.00 81.81 78 PHE A O 1
ATOM 633 N N . ASP A 1 79 ? -6.128 10.235 2.062 1.00 83.50 79 ASP A N 1
ATOM 634 C CA . ASP A 1 79 ? -7.364 10.854 2.575 1.00 83.50 79 ASP A CA 1
ATOM 635 C C . ASP A 1 79 ? -8.626 10.259 1.925 1.00 83.50 79 ASP A C 1
ATOM 637 O O . ASP A 1 79 ? -9.584 9.894 2.608 1.00 83.50 79 ASP A O 1
ATOM 641 N N . ASP A 1 80 ? -8.604 10.107 0.598 1.00 83.81 80 ASP A N 1
ATOM 642 C CA . ASP A 1 80 ? -9.704 9.528 -0.180 1.00 83.81 80 ASP A CA 1
ATOM 643 C C . ASP A 1 80 ? -9.952 8.064 0.207 1.00 83.81 80 ASP A C 1
ATOM 645 O O . ASP A 1 80 ? -11.090 7.639 0.394 1.00 83.81 80 ASP A O 1
ATOM 649 N N . LEU A 1 81 ? -8.874 7.296 0.368 1.00 85.81 81 LEU A N 1
ATOM 650 C CA . LEU A 1 81 ? -8.928 5.879 0.712 1.00 85.81 81 LEU A CA 1
ATOM 651 C C . LEU A 1 81 ? -9.379 5.658 2.162 1.00 85.81 81 LEU A C 1
ATOM 653 O O . LEU A 1 81 ? -10.197 4.779 2.421 1.00 85.81 81 LEU A O 1
ATOM 657 N N . ILE A 1 82 ? -8.935 6.497 3.096 1.00 85.62 82 ILE A N 1
ATOM 658 C CA . ILE A 1 82 ? -9.399 6.483 4.488 1.00 85.62 82 ILE A CA 1
ATOM 659 C C . ILE A 1 82 ? -10.908 6.724 4.542 1.00 85.62 82 ILE A C 1
ATOM 661 O O . ILE A 1 82 ? -11.636 5.950 5.158 1.00 85.62 82 ILE A O 1
ATOM 665 N N . LYS A 1 83 ? -11.405 7.738 3.823 1.00 85.06 83 LYS A N 1
ATOM 666 C CA . LYS A 1 83 ? -12.847 8.030 3.737 1.00 85.06 83 LYS A CA 1
ATOM 667 C C . LYS A 1 83 ? -13.657 6.884 3.126 1.00 85.06 83 LYS A C 1
ATOM 669 O O . LYS A 1 83 ? -14.835 6.743 3.440 1.00 85.06 83 LYS A O 1
ATOM 674 N N . ARG A 1 84 ? -13.041 6.063 2.269 1.00 84.00 84 ARG A N 1
ATOM 675 C CA . ARG A 1 84 ? -13.652 4.857 1.684 1.00 84.00 84 ARG A CA 1
ATOM 676 C C . ARG A 1 84 ? -13.596 3.628 2.598 1.00 84.00 84 ARG A C 1
ATOM 678 O O . ARG A 1 84 ? -14.162 2.603 2.224 1.00 84.00 84 ARG A O 1
ATOM 685 N N . GLY A 1 85 ? -12.920 3.699 3.747 1.00 83.06 85 GLY A N 1
ATOM 686 C CA . GLY A 1 85 ? -12.793 2.578 4.681 1.00 83.06 85 GLY A CA 1
ATOM 687 C C . GLY A 1 85 ? -12.045 1.387 4.081 1.00 83.06 85 GLY A C 1
ATOM 688 O O . GLY A 1 85 ? -12.512 0.252 4.169 1.00 83.06 85 GLY A O 1
ATOM 689 N N . VAL A 1 86 ? -10.935 1.647 3.385 1.00 87.50 86 VAL A N 1
ATOM 690 C CA . VAL A 1 86 ? -10.140 0.586 2.749 1.00 87.50 86 VAL A CA 1
ATOM 691 C C . VAL A 1 86 ? -9.461 -0.313 3.774 1.00 87.50 86 VAL A C 1
ATOM 693 O O . VAL A 1 86 ? -9.064 0.142 4.837 1.00 87.50 86 VAL A O 1
ATOM 696 N N . GLU A 1 87 ? -9.310 -1.594 3.447 1.00 86.88 87 GLU A N 1
ATOM 697 C CA . GLU A 1 87 ? -8.677 -2.567 4.347 1.00 86.88 87 GLU A CA 1
ATOM 698 C C . GLU A 1 87 ? -7.156 -2.553 4.191 1.00 86.88 87 GLU A C 1
ATOM 700 O O . GLU A 1 87 ? -6.415 -2.604 5.172 1.00 86.88 87 GLU A O 1
ATOM 705 N N . ALA A 1 88 ? -6.683 -2.470 2.944 1.00 88.56 88 ALA A N 1
ATOM 706 C CA . ALA A 1 88 ? -5.263 -2.388 2.655 1.00 88.56 88 ALA A CA 1
ATOM 707 C C . ALA A 1 88 ? -4.969 -1.527 1.428 1.00 88.56 88 ALA A C 1
ATOM 709 O O . ALA A 1 88 ? -5.781 -1.393 0.510 1.00 88.56 88 ALA A O 1
ATOM 710 N N . ILE A 1 89 ? -3.771 -0.961 1.406 1.00 88.44 89 ILE A N 1
ATOM 711 C CA . ILE A 1 89 ? -3.264 -0.125 0.331 1.00 88.44 89 ILE A CA 1
ATOM 712 C C . ILE A 1 89 ? -1.931 -0.700 -0.112 1.00 88.44 89 ILE A C 1
ATOM 714 O O . ILE A 1 89 ? -0.958 -0.676 0.633 1.00 88.44 89 ILE A O 1
ATOM 718 N N . TYR A 1 90 ? -1.876 -1.178 -1.345 1.00 86.56 90 TYR A N 1
ATOM 719 C CA . TYR A 1 90 ? -0.626 -1.466 -2.014 1.00 86.56 90 TYR A CA 1
ATOM 720 C C . TYR A 1 90 ? -0.100 -0.199 -2.681 1.00 86.56 90 TYR A C 1
ATOM 722 O O . TYR A 1 90 ? -0.782 0.410 -3.504 1.00 86.56 90 TYR A O 1
ATOM 730 N N . TRP A 1 91 ? 1.125 0.196 -2.367 1.00 84.06 91 TRP A N 1
ATOM 731 C CA . TRP A 1 91 ? 1.730 1.397 -2.912 1.00 84.06 91 TRP A CA 1
ATOM 732 C C . TRP A 1 91 ? 3.066 1.093 -3.576 1.00 84.06 91 TRP A C 1
ATOM 734 O O . TRP A 1 91 ? 4.036 0.695 -2.930 1.00 84.06 91 TRP A O 1
ATOM 744 N N . TYR A 1 92 ? 3.110 1.330 -4.885 1.00 78.69 92 TYR A N 1
ATOM 745 C CA . TYR A 1 92 ? 4.332 1.265 -5.672 1.00 78.69 92 TYR A CA 1
ATOM 746 C C . TYR A 1 92 ? 4.851 2.667 -5.984 1.00 78.69 92 TYR A C 1
ATOM 748 O O . TYR A 1 92 ? 4.162 3.454 -6.645 1.00 78.69 92 TYR A O 1
ATOM 756 N N . ASN A 1 93 ? 6.052 2.988 -5.501 1.00 75.25 93 ASN A N 1
ATOM 757 C CA . ASN A 1 93 ? 6.666 4.301 -5.696 1.00 75.25 93 ASN A CA 1
ATOM 758 C C . ASN A 1 93 ? 8.191 4.250 -5.495 1.00 75.25 93 ASN A C 1
ATOM 760 O O . ASN A 1 93 ? 8.718 3.333 -4.874 1.00 75.25 93 ASN A O 1
ATOM 764 N N . SER A 1 94 ? 8.913 5.249 -5.998 1.00 64.75 94 SER A N 1
ATOM 765 C CA . SER A 1 94 ? 10.362 5.391 -5.797 1.00 64.75 94 SER A CA 1
ATOM 766 C C . SER A 1 94 ? 10.723 6.109 -4.489 1.00 64.75 94 SER A C 1
ATOM 768 O O . SER A 1 94 ? 11.866 6.020 -4.068 1.00 64.75 94 SER A O 1
ATOM 770 N N . PHE A 1 95 ? 9.772 6.818 -3.857 1.00 68.06 95 PHE A N 1
ATOM 771 C CA . PHE A 1 95 ? 9.960 7.556 -2.588 1.00 68.06 95 PHE A CA 1
ATOM 772 C C . PHE A 1 95 ? 11.183 8.488 -2.548 1.00 68.06 95 PHE A C 1
ATOM 774 O O . PHE A 1 95 ? 11.769 8.729 -1.492 1.00 68.06 95 PHE A O 1
ATOM 781 N N . ASP A 1 96 ? 11.532 9.038 -3.709 1.00 62.94 96 ASP A N 1
ATOM 782 C CA . ASP A 1 96 ? 12.689 9.916 -3.911 1.00 62.94 96 ASP A CA 1
ATOM 783 C C . ASP A 1 96 ? 12.523 11.280 -3.210 1.00 62.94 96 ASP A C 1
ATOM 785 O O . ASP A 1 96 ? 13.493 11.972 -2.925 1.00 62.94 96 ASP A O 1
ATOM 789 N N . SER A 1 97 ? 11.280 11.660 -2.888 1.00 64.00 97 SER A N 1
ATOM 790 C CA . SER A 1 97 ? 10.941 12.896 -2.172 1.00 64.00 97 SER A CA 1
ATOM 791 C C . SER A 1 97 ? 10.381 12.616 -0.771 1.00 64.00 97 SER A C 1
ATOM 793 O O . SER A 1 97 ? 9.628 11.649 -0.601 1.00 64.00 97 SER A O 1
ATOM 795 N N . PRO A 1 98 ? 10.701 13.465 0.224 1.00 65.50 98 PRO A N 1
ATOM 796 C CA . PRO A 1 98 ? 10.181 13.332 1.580 1.00 65.50 98 PRO A CA 1
ATOM 797 C C . PRO A 1 98 ? 8.682 13.676 1.651 1.00 65.50 98 PRO A C 1
ATOM 799 O O . PRO A 1 98 ? 8.189 14.557 0.946 1.00 65.50 98 PRO A O 1
ATOM 802 N N . ILE A 1 99 ? 7.945 12.970 2.514 1.00 70.69 99 ILE A N 1
ATOM 803 C CA . ILE A 1 99 ? 6.509 13.190 2.750 1.00 70.69 99 ILE A CA 1
ATOM 804 C C . ILE A 1 99 ? 6.358 14.040 4.018 1.00 70.69 99 ILE A C 1
ATOM 806 O O . ILE A 1 99 ? 6.179 13.525 5.120 1.00 70.69 99 ILE A O 1
ATOM 810 N N . GLU A 1 100 ? 6.440 15.359 3.866 1.00 66.88 100 GLU A N 1
ATOM 811 C CA . GLU A 1 100 ? 6.461 16.313 4.982 1.00 66.88 100 GLU A CA 1
ATOM 812 C C . GLU A 1 100 ? 5.295 17.309 4.925 1.00 66.88 100 GLU A C 1
ATOM 814 O O . GLU A 1 100 ? 4.797 17.658 3.855 1.00 66.88 100 GLU A O 1
ATOM 819 N N . GLY A 1 101 ? 4.874 17.797 6.096 1.00 70.00 101 GLY A N 1
ATOM 820 C CA . GLY A 1 101 ? 3.858 18.840 6.238 1.00 70.00 101 GLY A CA 1
ATOM 821 C C . GLY A 1 101 ? 2.751 18.498 7.238 1.00 70.00 101 GLY A C 1
ATOM 822 O O . GLY A 1 101 ? 2.493 17.342 7.554 1.00 70.00 101 GLY A O 1
ATOM 823 N N . LYS A 1 102 ? 2.038 19.526 7.718 1.00 75.00 102 LYS A N 1
ATOM 824 C CA . LYS A 1 102 ? 0.934 19.349 8.684 1.00 75.00 102 LYS A CA 1
ATOM 825 C C . LYS A 1 102 ? -0.174 18.429 8.158 1.00 75.00 102 LYS 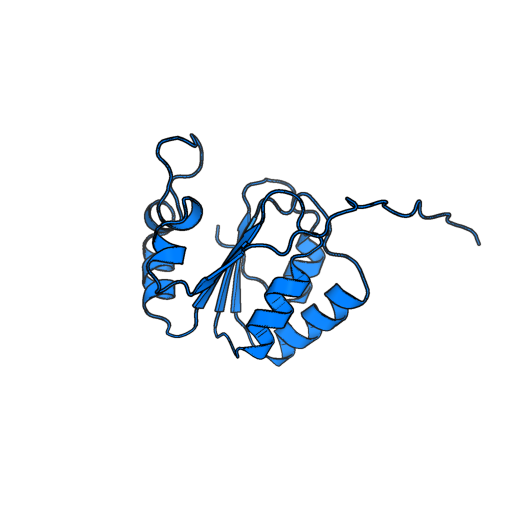A C 1
ATOM 827 O O . LYS A 1 102 ? -0.790 17.702 8.933 1.00 75.00 102 LYS A O 1
ATOM 832 N N . GLU A 1 103 ? -0.427 18.454 6.849 1.00 74.19 103 GLU A N 1
ATOM 833 C CA . GLU A 1 103 ? -1.424 17.580 6.223 1.00 74.19 103 GLU A CA 1
ATOM 834 C C . GLU A 1 103 ? -0.978 16.116 6.213 1.00 74.19 103 GLU A C 1
ATOM 836 O O . GLU A 1 103 ? -1.780 15.236 6.521 1.00 74.19 103 GLU A O 1
ATOM 841 N N . SER A 1 104 ? 0.303 15.840 5.941 1.00 73.62 104 SER A N 1
ATOM 842 C CA . SER A 1 104 ? 0.812 14.468 5.954 1.00 73.62 104 SER A CA 1
ATOM 843 C C . SER A 1 104 ? 0.826 13.879 7.364 1.00 73.62 104 SER A C 1
ATOM 845 O O . SER A 1 104 ? 0.546 12.692 7.525 1.00 73.62 104 SER A O 1
ATOM 847 N N . GLU A 1 105 ? 1.082 14.687 8.397 1.00 80.69 105 GLU A N 1
ATOM 848 C CA . GLU A 1 105 ? 0.989 14.244 9.793 1.00 80.69 105 GLU A CA 1
ATOM 849 C C . GLU A 1 105 ? -0.444 13.922 10.217 1.00 80.69 105 GLU A C 1
ATOM 851 O O . GLU A 1 105 ? -0.682 12.906 10.872 1.00 80.69 105 GLU A O 1
ATOM 856 N N . LYS A 1 106 ? -1.411 14.752 9.812 1.00 83.56 106 LYS A N 1
ATOM 857 C CA . LYS A 1 106 ? -2.828 14.496 10.082 1.00 83.56 106 LYS A CA 1
ATOM 858 C C . LYS A 1 106 ? -3.275 13.183 9.440 1.00 83.56 106 LYS A C 1
ATOM 860 O O . LYS A 1 106 ? -3.894 12.355 10.104 1.00 83.56 106 LYS A O 1
ATOM 865 N N . ILE A 1 107 ? -2.906 12.973 8.179 1.00 83.56 107 ILE A N 1
ATOM 866 C CA . ILE A 1 107 ? -3.219 11.744 7.448 1.00 83.56 107 ILE A CA 1
ATOM 867 C C . ILE A 1 107 ? -2.529 10.535 8.075 1.00 83.56 107 ILE A C 1
ATOM 869 O O . ILE A 1 107 ? -3.167 9.498 8.222 1.00 83.56 107 ILE A O 1
ATOM 873 N N . ALA A 1 108 ? -1.278 10.668 8.521 1.00 84.38 108 ALA A N 1
ATOM 874 C CA . ALA A 1 108 ? -0.585 9.592 9.221 1.00 84.38 108 ALA A CA 1
ATOM 875 C C . ALA A 1 108 ? -1.357 9.120 10.459 1.00 84.38 108 ALA A C 1
ATOM 877 O O . ALA A 1 108 ? -1.563 7.923 10.641 1.00 84.38 108 ALA A O 1
ATOM 878 N N . GLN A 1 109 ? -1.850 10.059 11.270 1.00 85.25 109 GLN A N 1
ATOM 879 C CA . GLN A 1 109 ? -2.661 9.725 12.438 1.00 85.25 109 GLN A CA 1
ATOM 880 C C . GLN A 1 109 ? -3.981 9.044 12.048 1.00 85.25 109 GLN A C 1
ATOM 882 O O . GLN A 1 109 ? -4.392 8.084 12.695 1.00 85.25 109 GLN A O 1
ATOM 887 N N . GLN A 1 110 ? -4.633 9.511 10.979 1.00 85.62 110 GLN A N 1
ATOM 888 C CA . GLN A 1 110 ? -5.883 8.924 10.491 1.00 85.62 110 GLN A CA 1
ATOM 889 C C . GLN A 1 110 ? -5.695 7.511 9.927 1.00 85.62 110 GLN A C 1
ATOM 891 O O . GLN A 1 110 ? -6.572 6.672 10.115 1.00 85.62 110 GLN A O 1
ATOM 896 N N . ILE A 1 111 ? -4.564 7.226 9.275 1.00 85.88 111 ILE A N 1
ATOM 897 C CA . ILE A 1 111 ? -4.215 5.876 8.806 1.00 85.88 111 ILE A CA 1
ATOM 898 C C . ILE A 1 111 ? -4.119 4.917 9.994 1.00 85.88 111 ILE A C 1
ATOM 900 O O . ILE A 1 111 ? -4.707 3.835 9.955 1.00 85.88 111 ILE A O 1
ATOM 904 N N . LEU A 1 112 ? -3.408 5.330 11.049 1.00 84.81 112 LEU A N 1
ATOM 905 C CA . LEU A 1 112 ? -3.236 4.528 12.262 1.00 84.81 112 LEU A CA 1
ATOM 906 C C . LEU A 1 112 ? -4.577 4.257 12.953 1.00 84.81 112 LEU A C 1
ATOM 908 O O . LEU A 1 112 ? -4.845 3.123 13.346 1.00 84.81 112 LEU A O 1
ATOM 912 N N . ASP A 1 113 ? -5.431 5.276 13.056 1.00 86.06 113 ASP A N 1
ATOM 913 C CA . ASP A 1 113 ? -6.771 5.156 13.643 1.00 86.06 113 ASP A CA 1
ATOM 914 C C . ASP A 1 113 ? -7.682 4.232 12.819 1.00 86.06 113 ASP A C 1
ATOM 916 O O . ASP A 1 113 ? -8.381 3.374 13.358 1.00 86.06 113 ASP A O 1
ATOM 920 N N . SER A 1 114 ? -7.587 4.332 11.491 1.00 82.94 114 SER A N 1
ATOM 921 C CA . SER A 1 114 ? -8.377 3.533 10.549 1.00 82.94 114 SER A CA 1
ATOM 922 C C . SER A 1 114 ? -7.880 2.089 10.403 1.00 82.94 114 SER A C 1
ATOM 924 O O . SER A 1 114 ? -8.528 1.296 9.723 1.00 82.94 114 SER A O 1
ATOM 926 N N . LYS A 1 115 ? -6.744 1.733 11.026 1.00 82.88 115 LYS A N 1
ATOM 927 C CA . LYS A 1 115 ? -6.114 0.397 10.981 1.00 82.88 115 LYS A CA 1
ATOM 928 C C . LYS A 1 115 ? -5.885 -0.136 9.562 1.00 82.88 115 LYS A C 1
ATOM 930 O O . LYS A 1 115 ? -5.934 -1.343 9.330 1.00 82.88 115 LYS A O 1
ATOM 935 N N . ILE A 1 116 ? -5.637 0.766 8.618 1.00 86.50 116 ILE A N 1
ATOM 936 C CA . ILE A 1 116 ? -5.420 0.414 7.216 1.00 86.50 116 ILE A CA 1
ATOM 937 C C . ILE A 1 116 ? -4.036 -0.209 7.080 1.00 86.50 116 ILE A C 1
ATOM 939 O O . ILE A 1 116 ? -3.042 0.377 7.507 1.00 86.50 116 ILE A O 1
ATOM 943 N N . GLU A 1 117 ? -3.946 -1.373 6.442 1.00 88.44 117 GLU A N 1
ATOM 944 C CA . GLU A 1 117 ? -2.651 -1.989 6.171 1.00 88.44 117 GLU A CA 1
ATOM 945 C C . GLU A 1 117 ? -2.003 -1.358 4.934 1.00 88.44 117 GLU A C 1
ATOM 947 O O . GLU A 1 117 ? -2.542 -1.439 3.834 1.00 88.44 117 GLU A O 1
ATOM 952 N N . ILE A 1 118 ? -0.825 -0.749 5.079 1.00 87.69 118 ILE A N 1
ATOM 953 C CA . ILE A 1 118 ? -0.092 -0.173 3.944 1.00 87.69 118 ILE A CA 1
ATOM 954 C C . ILE A 1 118 ? 1.061 -1.100 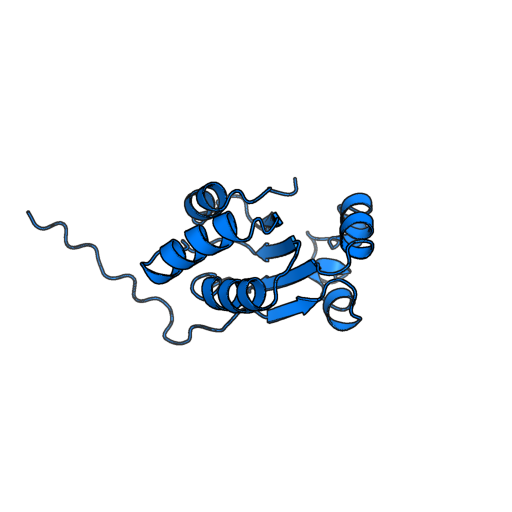3.569 1.00 87.69 118 ILE A C 1
ATOM 956 O O . ILE A 1 118 ? 1.962 -1.333 4.370 1.00 87.69 118 ILE A O 1
ATOM 960 N N . LEU A 1 119 ? 1.045 -1.602 2.339 1.00 87.88 119 LEU A N 1
ATOM 961 C CA . LEU A 1 119 ? 2.079 -2.445 1.749 1.00 87.88 119 LEU A CA 1
ATOM 962 C C . LEU A 1 119 ? 2.863 -1.630 0.738 1.00 87.88 119 LEU A C 1
ATOM 964 O O . LEU A 1 119 ? 2.291 -1.088 -0.205 1.00 87.88 119 LEU A O 1
ATOM 968 N N . ILE A 1 120 ? 4.171 -1.543 0.928 1.00 83.62 120 ILE A N 1
ATOM 969 C CA . ILE A 1 120 ? 5.018 -0.652 0.148 1.00 83.62 120 ILE A CA 1
ATOM 970 C C . ILE A 1 120 ? 6.057 -1.420 -0.612 1.00 83.62 120 ILE A C 1
ATOM 972 O O . ILE A 1 120 ? 6.815 -2.200 -0.047 1.00 83.62 120 ILE A O 1
ATOM 976 N N . GLN A 1 121 ? 6.145 -1.103 -1.891 1.00 79.06 121 GLN A N 1
ATOM 977 C CA . GLN A 1 121 ? 7.213 -1.571 -2.735 1.00 79.06 121 GLN A CA 1
ATOM 978 C C . GLN A 1 121 ? 7.972 -0.375 -3.301 1.00 79.06 121 GLN A C 1
ATOM 980 O O . GLN A 1 121 ? 7.440 0.407 -4.095 1.00 79.06 121 GLN A O 1
ATOM 985 N N . SER A 1 122 ? 9.230 -0.258 -2.876 1.00 73.50 122 SER A N 1
ATOM 986 C CA . SER A 1 122 ? 10.145 0.771 -3.358 1.00 73.50 122 SER A CA 1
ATOM 987 C C . SER A 1 122 ? 10.776 0.368 -4.693 1.00 73.50 122 SER A C 1
ATOM 989 O O . SER A 1 122 ? 11.208 -0.773 -4.863 1.00 73.50 122 SER A O 1
ATOM 991 N N . GLN A 1 123 ? 10.859 1.313 -5.633 1.00 66.00 123 GLN A N 1
ATOM 992 C CA . GLN A 1 123 ? 11.675 1.191 -6.851 1.00 66.00 123 GLN A CA 1
ATOM 993 C C . GLN A 1 123 ? 13.163 1.523 -6.640 1.00 66.00 123 GLN A C 1
ATOM 995 O O . GLN A 1 123 ? 13.961 1.270 -7.538 1.00 66.00 123 GLN A O 1
ATOM 1000 N N . GLY A 1 124 ? 13.537 2.130 -5.509 1.00 60.38 124 GLY A N 1
ATOM 1001 C CA . GLY A 1 124 ? 14.871 2.696 -5.286 1.00 60.38 124 GLY A CA 1
ATOM 1002 C C . GLY A 1 124 ? 15.513 2.265 -3.966 1.00 60.38 124 GLY A C 1
ATOM 1003 O O . GLY A 1 124 ? 14.846 1.752 -3.070 1.00 60.38 124 GLY A O 1
ATOM 1004 N N . GLY A 1 125 ? 16.828 2.485 -3.851 1.00 56.78 125 GLY A N 1
ATOM 1005 C CA . GLY A 1 125 ? 17.624 2.086 -2.682 1.00 56.78 125 GLY A CA 1
ATOM 1006 C C . GLY A 1 125 ? 17.656 3.088 -1.519 1.00 56.78 125 GLY A C 1
ATOM 1007 O O . GLY A 1 125 ? 18.013 2.696 -0.413 1.00 56.78 125 GLY A O 1
ATOM 1008 N N . LYS A 1 126 ? 17.301 4.366 -1.734 1.00 54.53 126 LYS A N 1
ATOM 1009 C CA . LYS A 1 126 ? 17.228 5.397 -0.681 1.00 54.53 126 LYS A CA 1
ATOM 1010 C C . LYS A 1 126 ? 15.819 5.977 -0.614 1.00 54.53 126 LYS A C 1
ATOM 1012 O O . LYS A 1 126 ? 15.374 6.623 -1.554 1.00 54.53 126 LYS A O 1
ATOM 1017 N N . THR A 1 127 ? 15.151 5.752 0.509 1.00 62.97 127 THR A N 1
ATOM 1018 C CA . THR A 1 127 ? 13.762 6.152 0.745 1.00 62.97 127 THR A CA 1
ATOM 1019 C C . THR A 1 127 ? 13.753 7.390 1.645 1.00 62.97 127 THR A C 1
ATOM 1021 O O . THR A 1 127 ? 13.779 7.271 2.865 1.00 62.97 127 THR A O 1
ATOM 1024 N N . SER A 1 128 ? 13.704 8.601 1.083 1.00 65.25 128 SER A N 1
ATOM 1025 C CA . SER A 1 128 ? 13.594 9.827 1.903 1.00 65.25 128 SER A CA 1
ATOM 1026 C C . SER A 1 128 ? 12.248 9.934 2.634 1.00 65.25 128 SER A C 1
ATOM 1028 O O . SER A 1 128 ? 12.132 10.664 3.611 1.00 65.25 128 SER A O 1
ATOM 1030 N N . GLY A 1 129 ? 11.230 9.189 2.193 1.00 69.00 129 GLY A N 1
ATOM 1031 C CA . GLY A 1 129 ? 9.937 9.073 2.875 1.00 69.00 129 GLY A CA 1
ATOM 1032 C C . GLY A 1 129 ? 9.867 8.020 3.991 1.00 69.00 129 GLY A C 1
ATOM 1033 O O . GLY A 1 129 ? 8.790 7.835 4.553 1.00 69.00 129 GLY A O 1
ATOM 1034 N N . GLU A 1 130 ? 10.955 7.310 4.311 1.00 73.69 130 GLU A N 1
ATOM 1035 C CA . GLU A 1 130 ? 10.933 6.143 5.214 1.00 73.69 130 GLU A CA 1
ATOM 1036 C C . GLU A 1 130 ? 10.455 6.462 6.635 1.00 73.69 130 GLU A C 1
ATOM 1038 O O . GLU A 1 130 ? 9.725 5.669 7.230 1.00 73.69 130 GLU A O 1
ATOM 1043 N N . GLU A 1 131 ? 10.799 7.638 7.163 1.00 77.50 131 GLU A N 1
ATOM 1044 C CA . GLU A 1 131 ? 10.368 8.067 8.499 1.00 77.50 131 GLU A CA 1
ATOM 1045 C C . GLU A 1 131 ? 8.841 8.184 8.589 1.00 77.50 131 GLU A C 1
ATOM 1047 O O . GLU A 1 131 ? 8.219 7.672 9.523 1.00 77.50 131 GLU A O 1
ATOM 1052 N N . TRP A 1 132 ? 8.212 8.796 7.581 1.00 80.94 132 TRP A N 1
ATOM 1053 C CA . TRP A 1 132 ? 6.754 8.906 7.511 1.00 80.94 132 TRP A CA 1
ATOM 1054 C C . TRP A 1 132 ? 6.102 7.531 7.323 1.00 80.94 132 TRP A C 1
ATOM 1056 O O . TRP A 1 132 ? 5.113 7.221 7.985 1.00 80.94 132 TRP A O 1
ATOM 1066 N N . LEU A 1 133 ? 6.691 6.675 6.480 1.00 80.44 133 LEU A N 1
ATOM 1067 C CA . LEU A 1 133 ? 6.224 5.303 6.256 1.00 80.44 133 LEU A CA 1
ATOM 1068 C C . LEU A 1 133 ? 6.268 4.451 7.529 1.00 80.44 133 LEU A C 1
ATOM 1070 O O . LEU A 1 133 ? 5.322 3.725 7.828 1.00 80.44 133 LEU A O 1
ATOM 1074 N N . THR A 1 134 ? 7.334 4.591 8.311 1.00 82.19 134 THR A N 1
ATOM 1075 C CA . THR A 1 134 ? 7.476 3.925 9.608 1.00 82.19 134 THR A CA 1
ATOM 1076 C C . THR A 1 134 ? 6.437 4.445 10.600 1.00 82.19 134 THR A C 1
ATOM 1078 O O . THR A 1 134 ? 5.807 3.654 11.300 1.00 82.19 134 THR A O 1
ATOM 1081 N N . LYS A 1 135 ? 6.181 5.761 10.611 1.00 83.62 135 LYS A N 1
ATOM 1082 C CA . LYS A 1 135 ? 5.168 6.390 11.474 1.00 83.62 135 LYS A CA 1
ATOM 1083 C C . LYS A 1 135 ? 3.759 5.862 11.199 1.00 83.62 135 LYS A C 1
ATOM 1085 O O . LYS A 1 135 ? 3.005 5.674 12.144 1.00 83.62 135 LYS A O 1
ATOM 1090 N N . VAL A 1 136 ? 3.413 5.589 9.940 1.00 82.88 136 VAL A N 1
ATOM 1091 C CA . VAL A 1 136 ? 2.104 5.016 9.567 1.00 82.88 136 VAL A CA 1
ATOM 1092 C C . VAL A 1 136 ? 2.040 3.490 9.668 1.00 82.88 136 VAL A C 1
ATOM 1094 O O . VAL A 1 136 ? 1.021 2.902 9.317 1.00 82.88 136 VAL A O 1
ATOM 1097 N N . GLY A 1 137 ? 3.109 2.836 10.133 1.00 83.12 137 GLY A N 1
ATOM 1098 C CA . GLY A 1 137 ? 3.164 1.380 10.261 1.00 83.12 137 GLY A CA 1
ATO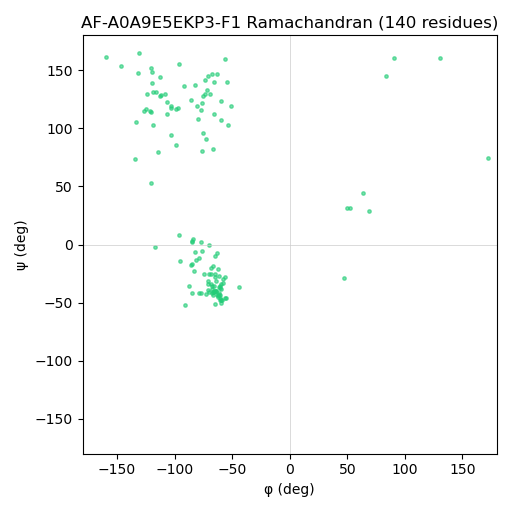M 1099 C C . GLY A 1 137 ? 3.183 0.643 8.918 1.00 83.12 137 GLY A C 1
ATOM 1100 O O . GLY A 1 137 ? 2.693 -0.484 8.832 1.00 83.12 137 GLY A O 1
ATOM 1101 N N . ALA A 1 138 ? 3.715 1.266 7.862 1.00 85.81 138 ALA A N 1
ATOM 1102 C CA . ALA A 1 138 ? 3.787 0.644 6.547 1.00 85.81 138 ALA A CA 1
ATOM 1103 C C . ALA A 1 138 ? 4.720 -0.579 6.544 1.00 85.81 138 ALA A C 1
ATOM 1105 O O . ALA A 1 138 ? 5.806 -0.575 7.126 1.00 85.81 138 ALA A O 1
ATOM 1106 N N . LYS A 1 139 ? 4.307 -1.628 5.833 1.00 86.50 139 LYS A N 1
ATOM 1107 C CA . LYS A 1 139 ? 5.056 -2.870 5.647 1.00 86.50 139 LYS A CA 1
ATOM 1108 C C . LYS A 1 139 ? 5.772 -2.842 4.304 1.00 86.50 139 LYS A C 1
ATOM 1110 O O . LYS A 1 139 ? 5.135 -2.824 3.252 1.00 86.50 139 LYS A O 1
ATOM 1115 N N . PHE A 1 140 ? 7.097 -2.875 4.335 1.00 81.94 140 PHE A N 1
ATOM 1116 C CA . PHE A 1 140 ? 7.905 -2.968 3.124 1.00 81.94 140 PHE A CA 1
ATOM 1117 C C . PHE A 1 140 ? 7.885 -4.395 2.575 1.00 81.94 140 PHE A C 1
ATOM 1119 O O . PHE A 1 140 ? 8.278 -5.344 3.253 1.00 81.94 140 PHE A O 1
ATOM 1126 N N . VAL A 1 141 ? 7.438 -4.530 1.332 1.00 77.81 141 VAL A N 1
ATOM 1127 C CA . VAL A 1 141 ? 7.479 -5.762 0.550 1.00 77.81 141 VAL A CA 1
ATOM 1128 C C . VAL A 1 141 ? 8.899 -5.903 -0.003 1.00 77.81 141 VAL A C 1
ATOM 1130 O O . VAL A 1 141 ? 9.313 -5.114 -0.856 1.00 77.81 141 VAL A O 1
ATOM 1133 N N . LYS A 1 142 ? 9.657 -6.859 0.542 1.00 64.44 142 LYS A N 1
ATOM 1134 C CA . LYS A 1 142 ? 11.028 -7.196 0.127 1.00 64.44 142 LYS A CA 1
ATOM 1135 C C . LYS A 1 142 ? 11.032 -8.269 -0.936 1.00 64.44 142 LYS A C 1
ATOM 1137 O O . LYS A 1 142 ? 10.225 -9.206 -0.804 1.00 64.44 142 LYS A O 1
#

Nearest PDB structures (foldseek):
  4x2r-assembly1_A  TM=4.659E-01  e=1.387E-01  Actinomyces urogenitalis DSM 15434
  3ndn-assembly1_D  TM=5.639E-01  e=7.347E-01  Mycobacterium tuberculosis
  5fep-assembly1_A  TM=5.289E-01  e=1.227E+00  Thermotoga maritima
  2y85-assembly1_A  TM=4.724E-01  e=1.012E+00  Mycobacterium tuberculosis H37Rv
  4x9s-assembly1_A  TM=4.000E-01  e=6.463E-01  Streptomyces sp. Mg1

Solvent-accessible surface area (backbone atoms only — not comparable to full-atom values): 7996 Å² total; per-residue (Å²): 141,81,84,79,72,76,77,81,80,66,73,95,69,73,59,65,38,53,70,35,49,42,78,38,74,70,33,50,67,33,47,71,37,54,26,39,99,84,49,95,88,49,60,14,38,47,68,73,38,46,68,61,40,52,52,49,50,72,45,89,46,27,30,33,37,47,46,77,71,61,49,71,27,44,53,61,42,48,52,56,40,58,77,66,66,37,54,31,36,42,35,44,36,40,38,68,37,55,60,75,53,77,67,41,54,51,45,34,54,50,39,54,74,64,64,38,44,38,37,34,37,67,75,52,94,60,55,58,26,46,66,54,39,56,72,39,62,46,43,74,65,127

pLDDT: mean 72.91, std 14.31, range [35.97, 89.12]

Secondary structure (DSSP, 8-state):
-----------S---PPEEEETTSHHHHHSHHHH--TTSTT---HHHH-HHHHHHHHHSTTEEEEE--S-GGGHHHHHHHHHHTT-SEEEEEE---S---SHHHHHHHHHHHHTTPEEEEEESSS--TTHHHHHHTTPEE--

Mean predicted aligned error: 9.76 Å